Protein AF-N6TP33-F1 (afdb_monomer_lite)

Structure (mmCIF, N/CA/C/O backbone):
data_AF-N6TP33-F1
#
_entry.id   AF-N6TP33-F1
#
loop_
_atom_site.group_PDB
_atom_site.id
_atom_site.type_symbol
_atom_site.label_atom_id
_atom_site.label_alt_id
_atom_site.label_comp_id
_atom_site.label_asym_id
_atom_site.label_entity_id
_atom_site.label_seq_id
_atom_site.pdbx_PDB_ins_code
_atom_site.Cartn_x
_atom_site.Cartn_y
_atom_site.Cartn_z
_atom_site.occupancy
_atom_site.B_iso_or_equiv
_atom_site.auth_seq_id
_atom_site.auth_comp_id
_atom_site.auth_asym_id
_atom_site.auth_atom_id
_atom_site.pdbx_PDB_model_num
ATOM 1 N N . ASN A 1 1 ? -2.534 1.632 -12.163 1.00 86.50 1 ASN A N 1
ATOM 2 C CA . ASN A 1 1 ? -2.151 0.264 -12.597 1.00 86.50 1 ASN A CA 1
ATOM 3 C C . ASN A 1 1 ? -2.869 -0.830 -11.804 1.00 86.50 1 ASN A C 1
ATOM 5 O O . ASN A 1 1 ? -2.318 -1.901 -11.577 1.00 86.50 1 ASN A O 1
ATOM 9 N N . VAL A 1 2 ? -4.125 -0.581 -11.421 1.00 89.50 2 VAL A N 1
ATOM 10 C CA . VAL A 1 2 ? -4.989 -1.538 -10.723 1.00 89.50 2 VAL A CA 1
ATOM 11 C C . VAL A 1 2 ? -6.328 -1.535 -11.447 1.00 89.50 2 VAL A C 1
ATOM 13 O O . VAL A 1 2 ? -6.838 -0.465 -11.773 1.00 89.50 2 VAL A O 1
ATOM 16 N N . ILE A 1 3 ? -6.872 -2.715 -11.726 1.00 90.25 3 ILE A N 1
ATOM 17 C CA . ILE A 1 3 ? -8.207 -2.889 -12.303 1.00 90.25 3 ILE A CA 1
ATOM 18 C C . ILE A 1 3 ? -9.079 -3.684 -11.338 1.00 90.25 3 ILE A C 1
ATOM 20 O O . ILE A 1 3 ? -8.595 -4.590 -10.661 1.00 90.25 3 ILE A O 1
ATOM 24 N N . ILE A 1 4 ? -10.369 -3.362 -11.295 1.00 89.44 4 ILE A N 1
ATOM 25 C CA . ILE A 1 4 ? -11.355 -4.090 -10.496 1.00 89.44 4 ILE A CA 1
ATOM 26 C C . ILE A 1 4 ? -12.200 -4.944 -11.440 1.00 89.44 4 ILE A C 1
ATOM 28 O O . ILE A 1 4 ? -12.804 -4.427 -12.377 1.00 89.44 4 ILE A O 1
ATOM 32 N N . GLN A 1 5 ? -12.241 -6.253 -11.203 1.00 86.19 5 GLN A N 1
ATOM 33 C CA . GLN A 1 5 ? -13.025 -7.203 -11.993 1.00 86.19 5 GLN A CA 1
ATOM 34 C C . GLN A 1 5 ? -13.736 -8.181 -11.066 1.00 86.19 5 GLN A C 1
ATOM 36 O O . GLN A 1 5 ? -13.081 -8.898 -10.314 1.00 86.19 5 GLN A O 1
ATOM 41 N N . ASN A 1 6 ? -15.070 -8.234 -11.132 1.00 85.31 6 ASN A N 1
ATOM 42 C CA . ASN A 1 6 ? -15.896 -9.137 -10.318 1.00 85.31 6 ASN A CA 1
ATOM 43 C C . ASN A 1 6 ? -15.567 -9.070 -8.812 1.00 85.31 6 ASN A C 1
ATOM 45 O O . ASN A 1 6 ? -15.456 -10.097 -8.151 1.00 85.31 6 ASN A O 1
ATOM 49 N N . GLY A 1 7 ? -15.343 -7.862 -8.283 1.00 82.75 7 GLY A N 1
ATOM 50 C CA . GLY A 1 7 ? -14.975 -7.657 -6.875 1.00 82.75 7 GLY A CA 1
ATOM 51 C C . GLY A 1 7 ? -13.512 -7.963 -6.530 1.00 82.75 7 GLY A C 1
ATOM 52 O O . GLY A 1 7 ? -13.126 -7.820 -5.376 1.00 82.75 7 GLY A O 1
ATOM 53 N N . VAL A 1 8 ? -12.679 -8.336 -7.507 1.00 86.25 8 VAL A N 1
ATOM 54 C CA . VAL A 1 8 ? -11.250 -8.619 -7.315 1.00 86.25 8 VAL A CA 1
ATOM 55 C C . VAL A 1 8 ? -10.398 -7.492 -7.889 1.00 86.25 8 VAL A C 1
ATOM 57 O O . VAL A 1 8 ? -10.530 -7.144 -9.064 1.00 86.25 8 VAL A O 1
ATOM 60 N N . ALA A 1 9 ? -9.478 -6.965 -7.081 1.00 88.81 9 ALA A N 1
ATOM 61 C CA . ALA A 1 9 ? -8.427 -6.070 -7.551 1.00 88.81 9 ALA A CA 1
ATOM 62 C C . ALA A 1 9 ? -7.295 -6.866 -8.219 1.00 88.81 9 ALA A C 1
ATOM 64 O O . ALA A 1 9 ? -6.812 -7.859 -7.673 1.00 88.81 9 ALA A O 1
ATOM 65 N N . ARG A 1 10 ? -6.864 -6.433 -9.405 1.00 86.69 10 ARG A N 1
ATOM 66 C CA . ARG A 1 10 ? -5.772 -7.046 -10.172 1.00 86.69 10 ARG A CA 1
ATOM 67 C C . ARG A 1 10 ? -4.758 -5.990 -10.582 1.00 86.69 10 ARG A C 1
ATOM 69 O O . ARG A 1 10 ? -5.137 -4.884 -10.968 1.00 86.69 10 ARG A O 1
ATOM 76 N N . LEU A 1 11 ? -3.479 -6.350 -10.535 1.00 87.44 11 LEU A N 1
ATOM 77 C CA . LEU A 1 11 ? -2.415 -5.531 -11.109 1.00 87.44 11 LEU A CA 1
ATOM 78 C C . LEU A 1 11 ? -2.502 -5.575 -12.639 1.00 87.44 11 LEU A C 1
ATOM 80 O O . LEU A 1 11 ? -2.763 -6.626 -13.223 1.00 87.44 11 LEU A O 1
ATOM 84 N N . ALA A 1 12 ? -2.289 -4.428 -13.275 1.00 87.00 12 ALA A N 1
ATOM 85 C CA . ALA A 1 12 ? -2.271 -4.265 -14.728 1.00 87.00 12 ALA A CA 1
ATOM 86 C C . ALA A 1 12 ? -1.116 -3.343 -15.138 1.00 87.00 12 ALA A C 1
ATOM 88 O O . ALA A 1 12 ? -0.549 -2.656 -14.289 1.00 87.00 12 ALA A O 1
ATOM 89 N N . GLY A 1 13 ? -0.779 -3.285 -16.428 1.00 84.88 13 GLY A N 1
ATOM 90 C CA . GLY A 1 13 ? 0.301 -2.418 -16.904 1.00 84.88 13 GLY A CA 1
ATOM 91 C C . GLY A 1 13 ? 1.688 -2.889 -16.457 1.00 84.88 13 GLY A C 1
ATOM 92 O O . GLY A 1 13 ? 2.555 -2.062 -16.174 1.00 84.88 13 GLY A O 1
ATOM 93 N N . LEU A 1 14 ? 1.892 -4.207 -16.351 1.00 83.25 14 LEU A N 1
ATOM 94 C CA . LEU A 1 14 ? 3.204 -4.808 -16.063 1.00 83.25 14 LEU A CA 1
ATOM 95 C C . LEU A 1 14 ? 4.178 -4.612 -17.235 1.00 83.25 14 LEU A C 1
ATOM 97 O O . LEU A 1 14 ? 5.390 -4.620 -17.052 1.00 83.25 14 LEU A O 1
ATOM 101 N N . GLU A 1 15 ? 3.636 -4.399 -18.431 1.00 81.88 15 GLU A N 1
ATOM 102 C CA . GLU A 1 15 ? 4.330 -4.078 -19.669 1.00 81.88 15 GLU A CA 1
ATOM 103 C C . GLU A 1 15 ? 4.837 -2.627 -19.725 1.00 81.88 15 GLU A C 1
ATOM 105 O O . GLU A 1 15 ? 5.713 -2.316 -20.528 1.00 81.88 15 GLU A O 1
ATOM 110 N N . ASN A 1 16 ? 4.325 -1.738 -18.865 1.00 83.88 16 ASN A N 1
ATOM 111 C CA . ASN A 1 16 ? 4.627 -0.304 -18.909 1.00 83.88 16 ASN A CA 1
ATOM 112 C C . ASN A 1 16 ? 6.137 0.008 -18.889 1.00 83.88 16 ASN A C 1
ATOM 114 O O . ASN A 1 16 ? 6.574 0.784 -19.743 1.00 83.88 16 ASN A O 1
ATOM 118 N N . PRO A 1 17 ? 6.967 -0.620 -18.027 1.00 81.25 17 PRO A N 1
ATOM 119 C CA . PRO A 1 17 ? 8.412 -0.399 -18.052 1.00 81.25 17 PRO A CA 1
ATOM 120 C C . PRO A 1 17 ? 9.066 -0.783 -19.389 1.00 81.25 17 PRO A C 1
ATOM 122 O O . PRO A 1 17 ? 9.958 -0.077 -19.850 1.00 81.25 17 PRO A O 1
ATOM 125 N N . PHE A 1 18 ? 8.593 -1.847 -20.053 1.00 79.81 18 PHE A N 1
ATOM 126 C CA . PHE A 1 18 ? 9.109 -2.289 -21.360 1.00 79.81 18 PHE A CA 1
ATOM 127 C C . PHE A 1 18 ? 8.749 -1.323 -22.489 1.00 79.81 18 PHE A C 1
ATOM 129 O O . PHE A 1 18 ? 9.470 -1.225 -23.478 1.00 79.81 18 PHE A O 1
ATOM 136 N N . LEU A 1 19 ? 7.643 -0.597 -22.334 1.00 85.75 19 LEU A N 1
ATOM 137 C CA . LEU A 1 19 ? 7.175 0.410 -23.284 1.00 85.75 19 LEU A CA 1
ATOM 138 C C . LEU A 1 19 ? 7.741 1.812 -22.994 1.00 85.75 19 LEU A C 1
ATOM 140 O O . LEU A 1 19 ? 7.359 2.773 -23.658 1.00 85.75 19 LEU A O 1
ATOM 144 N N . GLY A 1 20 ? 8.622 1.955 -21.995 1.00 82.69 20 GLY A N 1
ATOM 145 C CA . GLY A 1 20 ? 9.140 3.254 -21.554 1.00 82.69 20 GLY A CA 1
ATOM 146 C C . GLY A 1 20 ? 8.099 4.128 -20.842 1.00 82.69 20 GLY A C 1
ATOM 147 O O . GLY A 1 20 ? 8.329 5.320 -20.635 1.00 82.69 20 GLY A O 1
ATOM 148 N N . LEU A 1 21 ? 6.957 3.554 -20.455 1.00 81.25 21 LEU A N 1
ATOM 149 C CA . LEU A 1 21 ? 5.925 4.226 -19.674 1.00 81.25 21 LEU A CA 1
ATOM 150 C C . LEU A 1 21 ? 6.319 4.170 -18.198 1.00 81.25 21 LEU A C 1
ATOM 152 O O . LEU A 1 21 ? 6.097 3.179 -17.500 1.00 81.25 21 LEU A O 1
ATOM 156 N N . LEU A 1 22 ? 6.942 5.246 -17.729 1.00 74.38 22 LEU A N 1
ATOM 157 C CA . LEU A 1 22 ? 7.363 5.361 -16.339 1.00 74.38 22 LEU A CA 1
ATOM 158 C C . LEU A 1 22 ? 6.146 5.523 -15.409 1.00 74.38 22 LEU A C 1
ATOM 160 O O . LEU A 1 22 ? 5.172 6.189 -15.776 1.00 74.38 22 LEU A O 1
ATOM 164 N N . PRO A 1 23 ? 6.180 4.932 -14.200 1.00 70.69 23 PRO A N 1
ATOM 165 C CA . PRO A 1 23 ? 5.130 5.143 -13.214 1.00 70.69 23 PRO A CA 1
ATOM 166 C C . PRO A 1 23 ? 5.022 6.630 -12.860 1.00 70.69 23 PRO A C 1
ATOM 168 O O . PRO A 1 23 ? 6.027 7.342 -12.789 1.00 70.69 23 PRO A O 1
ATOM 171 N N . LYS A 1 24 ? 3.791 7.092 -12.606 1.00 69.38 24 LYS A N 1
ATOM 172 C CA . LYS A 1 24 ? 3.580 8.410 -12.003 1.00 69.38 24 LYS A CA 1
ATOM 173 C C . LYS A 1 24 ? 4.294 8.435 -10.653 1.00 69.38 24 LYS A C 1
ATOM 175 O O . LYS A 1 24 ? 4.238 7.461 -9.904 1.00 69.38 24 LYS A O 1
ATOM 180 N N . GLY A 1 25 ? 5.028 9.516 -10.407 1.00 63.66 25 GLY A N 1
ATOM 181 C CA . GLY A 1 25 ? 5.833 9.657 -9.205 1.00 63.66 25 GLY A CA 1
ATOM 182 C C . GLY A 1 25 ? 4.982 9.590 -7.929 1.00 63.66 25 GLY A C 1
ATOM 183 O O . GLY A 1 25 ? 3.817 9.973 -7.969 1.00 63.66 25 GLY A O 1
ATOM 184 N N . PRO A 1 26 ? 5.569 9.152 -6.805 1.00 64.00 26 PRO A N 1
ATOM 185 C CA . PRO A 1 26 ? 6.962 8.733 -6.670 1.00 64.00 26 PRO A CA 1
ATOM 186 C C . PRO A 1 26 ? 7.194 7.306 -7.193 1.00 64.00 26 PRO A C 1
ATOM 188 O O . PRO A 1 26 ? 6.506 6.362 -6.811 1.00 64.00 26 PRO A O 1
ATOM 191 N N . ALA A 1 27 ? 8.216 7.139 -8.041 1.00 68.06 27 ALA A N 1
ATOM 192 C CA . AL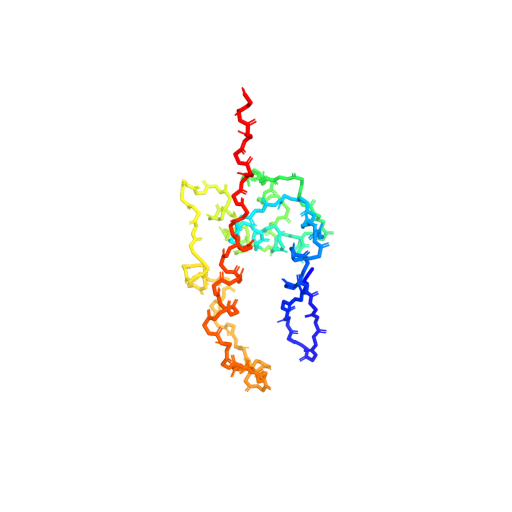A A 1 27 ? 8.725 5.815 -8.379 1.00 68.06 27 ALA A CA 1
ATOM 193 C C . ALA A 1 27 ? 9.331 5.216 -7.105 1.00 68.06 27 ALA A C 1
ATOM 195 O O . ALA A 1 27 ? 10.371 5.672 -6.630 1.00 68.06 27 ALA A O 1
ATOM 196 N N . ALA A 1 28 ? 8.634 4.250 -6.515 1.00 75.31 28 ALA A N 1
ATOM 197 C CA . ALA A 1 28 ? 8.957 3.724 -5.202 1.00 75.31 28 ALA A CA 1
ATOM 198 C C . ALA A 1 28 ? 9.061 2.191 -5.236 1.00 75.31 28 ALA A C 1
ATOM 200 O O . ALA A 1 28 ? 8.381 1.547 -6.038 1.00 75.31 28 ALA A O 1
ATOM 201 N N . PRO A 1 29 ? 9.882 1.595 -4.353 1.00 83.25 29 PRO A N 1
ATOM 202 C CA . PRO A 1 29 ? 9.824 0.169 -4.058 1.00 83.25 29 PRO A CA 1
ATOM 203 C C . PRO A 1 29 ? 8.394 -0.294 -3.758 1.00 83.25 29 PRO A C 1
ATOM 205 O O . PRO A 1 29 ? 7.582 0.472 -3.240 1.00 83.25 29 PRO A O 1
ATOM 208 N N . GLU A 1 30 ? 8.106 -1.564 -4.034 1.00 85.69 30 GLU A N 1
ATOM 209 C CA . GLU A 1 30 ? 6.757 -2.147 -3.995 1.00 85.69 30 GLU A CA 1
ATOM 210 C C . GLU A 1 30 ? 5.968 -1.822 -2.713 1.00 85.69 30 GLU A C 1
ATOM 212 O O . GLU A 1 30 ? 4.845 -1.329 -2.799 1.00 85.69 30 GLU A O 1
ATOM 217 N N . THR A 1 31 ? 6.564 -2.000 -1.526 1.00 92.62 31 THR A N 1
ATOM 218 C CA . THR A 1 31 ? 5.906 -1.677 -0.246 1.00 92.62 31 THR A CA 1
ATOM 219 C C . THR A 1 31 ? 5.530 -0.196 -0.135 1.00 92.62 31 THR A C 1
ATOM 221 O O . THR A 1 31 ? 4.457 0.142 0.363 1.00 92.62 31 THR A O 1
ATOM 224 N N . LEU A 1 32 ? 6.399 0.707 -0.592 1.00 92.44 32 LEU A N 1
ATOM 225 C CA . LEU A 1 32 ? 6.136 2.145 -0.540 1.00 92.44 32 LEU A CA 1
ATOM 226 C C . LEU A 1 32 ? 5.046 2.529 -1.542 1.00 92.44 32 LEU A C 1
ATOM 228 O O . LEU A 1 32 ? 4.132 3.266 -1.182 1.00 92.44 32 LEU A O 1
ATOM 232 N N . ALA A 1 33 ? 5.093 1.982 -2.761 1.00 90.62 33 ALA A N 1
ATOM 233 C CA . ALA A 1 33 ? 4.036 2.159 -3.756 1.00 90.62 33 ALA A CA 1
ATOM 234 C C . ALA A 1 33 ? 2.676 1.664 -3.230 1.00 90.62 33 ALA A C 1
ATOM 236 O O . ALA A 1 33 ? 1.660 2.334 -3.413 1.00 90.62 33 ALA A O 1
ATOM 237 N N . PHE A 1 34 ? 2.663 0.538 -2.509 1.00 93.50 34 PHE A N 1
ATOM 238 C CA . PHE A 1 34 ? 1.474 0.055 -1.810 1.00 93.50 34 PHE A CA 1
ATOM 239 C C . PHE A 1 34 ? 0.992 1.038 -0.734 1.00 93.50 34 PHE A C 1
ATOM 241 O O . PHE A 1 34 ? -0.205 1.288 -0.648 1.00 93.50 34 PHE A O 1
ATOM 248 N N . GLY A 1 35 ? 1.895 1.640 0.046 1.00 95.56 35 GLY A N 1
ATOM 249 C CA . GLY A 1 35 ? 1.546 2.670 1.030 1.00 95.56 35 GLY A CA 1
ATOM 250 C C . GLY A 1 35 ? 0.885 3.902 0.406 1.00 95.56 35 GLY A C 1
ATOM 251 O O . GLY A 1 35 ? -0.131 4.373 0.911 1.00 95.56 35 GLY A O 1
ATOM 252 N N . TYR A 1 36 ? 1.409 4.388 -0.723 1.00 94.69 36 TYR A N 1
ATOM 253 C CA . TYR A 1 36 ? 0.796 5.499 -1.460 1.00 94.69 36 TYR A CA 1
ATOM 254 C C . TYR A 1 36 ? -0.613 5.150 -1.944 1.00 94.69 36 TYR A C 1
ATOM 256 O O . TYR A 1 36 ? -1.546 5.915 -1.709 1.00 94.69 36 TYR A O 1
ATOM 264 N N . LEU A 1 37 ? -0.782 3.964 -2.536 1.00 93.81 37 LEU A N 1
ATOM 265 C CA . LEU A 1 37 ? -2.086 3.480 -2.987 1.00 93.81 37 LEU A CA 1
ATOM 266 C C . LEU A 1 37 ? -3.067 3.295 -1.819 1.00 93.81 37 LEU A C 1
ATOM 268 O O . LEU A 1 37 ? -4.231 3.665 -1.925 1.00 93.81 37 LEU A O 1
ATOM 272 N N . LEU A 1 38 ? -2.615 2.732 -0.696 1.00 95.88 38 LEU A N 1
ATOM 273 C CA . LEU A 1 38 ? -3.448 2.525 0.488 1.00 95.88 38 LEU A CA 1
ATOM 274 C C . LEU A 1 38 ? -3.936 3.856 1.070 1.00 95.88 38 LEU A C 1
ATOM 276 O O . LEU A 1 38 ? -5.101 3.959 1.461 1.00 95.88 38 LEU A O 1
ATOM 280 N N . PHE A 1 39 ? -3.076 4.876 1.089 1.00 96.94 39 PHE A N 1
ATOM 281 C CA . PHE A 1 39 ? -3.480 6.223 1.472 1.00 96.94 39 PHE A CA 1
ATOM 282 C C . PHE A 1 39 ? -4.513 6.790 0.496 1.00 96.94 39 PHE A C 1
ATOM 284 O O . PHE A 1 39 ? -5.582 7.202 0.932 1.00 96.94 39 PHE A O 1
ATOM 291 N N . GLU A 1 40 ? -4.235 6.758 -0.810 1.00 95.31 40 GLU A N 1
ATOM 292 C CA . GLU A 1 40 ? -5.122 7.297 -1.847 1.00 95.31 40 GLU A CA 1
ATOM 293 C C . GLU A 1 40 ? -6.517 6.660 -1.791 1.00 95.31 40 GLU A C 1
ATOM 295 O O . GLU A 1 40 ? -7.522 7.366 -1.807 1.00 95.31 40 GLU A O 1
ATOM 300 N N . MET A 1 41 ? -6.594 5.336 -1.628 1.00 95.06 41 MET A N 1
ATOM 301 C CA . MET A 1 41 ? -7.868 4.625 -1.475 1.00 95.06 41 MET A CA 1
ATOM 302 C C . MET A 1 41 ? -8.654 5.051 -0.229 1.00 95.06 41 MET A C 1
ATOM 304 O O . MET A 1 41 ? -9.878 4.930 -0.215 1.00 95.06 41 MET A O 1
ATOM 308 N N . THR A 1 42 ? -7.969 5.509 0.821 1.00 96.44 42 THR A N 1
ATOM 309 C CA . THR A 1 42 ? -8.599 5.856 2.101 1.00 96.44 42 THR A CA 1
ATOM 310 C C . THR A 1 42 ? -8.956 7.342 2.184 1.00 96.44 42 THR A C 1
ATOM 312 O O . THR A 1 42 ? -10.033 7.680 2.668 1.00 96.44 42 THR A O 1
ATOM 315 N N . ALA A 1 43 ? -8.082 8.225 1.694 1.00 96.25 43 ALA A N 1
ATOM 316 C CA . ALA A 1 43 ? -8.227 9.678 1.778 1.00 96.25 43 ALA A CA 1
ATOM 317 C C . ALA A 1 43 ? -8.816 10.313 0.503 1.00 96.25 43 ALA A C 1
ATOM 319 O O . ALA A 1 43 ? -9.339 11.424 0.548 1.00 96.25 43 ALA A O 1
ATOM 320 N N . GLY A 1 44 ? -8.756 9.618 -0.637 1.00 95.81 44 GLY A N 1
ATOM 321 C CA . GLY A 1 44 ? -9.300 10.084 -1.914 1.00 95.81 44 GLY A CA 1
ATOM 322 C C . GLY A 1 44 ? -8.398 11.048 -2.692 1.00 95.81 44 GLY A C 1
ATOM 323 O O . GLY A 1 44 ? -8.873 11.668 -3.643 1.00 95.81 44 GLY A O 1
ATOM 324 N N . TYR A 1 45 ? -7.123 11.194 -2.313 1.00 95.12 45 TYR A N 1
ATOM 325 C CA . TYR A 1 45 ? -6.138 11.992 -3.049 1.00 95.12 45 TYR A CA 1
ATOM 326 C C . TYR A 1 45 ? -4.726 11.397 -2.986 1.00 95.12 45 TYR A C 1
ATOM 328 O O . TYR A 1 45 ? -4.384 10.648 -2.071 1.00 95.12 45 TYR A O 1
ATOM 336 N N . GLU A 1 46 ? -3.899 11.759 -3.969 1.00 93.25 46 GLU A N 1
ATOM 337 C CA . GLU A 1 46 ? -2.505 11.321 -4.080 1.00 93.25 46 GLU A CA 1
ATOM 338 C C . GLU A 1 46 ? -1.585 12.128 -3.146 1.00 93.25 46 GLU A C 1
ATOM 340 O O . GLU A 1 46 ? -1.666 13.357 -3.067 1.00 93.25 46 GLU A O 1
ATOM 345 N N . LEU A 1 47 ? -0.655 11.449 -2.470 1.00 93.00 47 LEU A N 1
ATOM 346 C CA . LEU A 1 47 ? 0.383 12.122 -1.690 1.00 93.00 47 LEU A CA 1
ATOM 347 C C . LEU A 1 47 ? 1.526 12.598 -2.599 1.00 93.00 47 LEU A C 1
ATOM 349 O O . LEU A 1 47 ? 2.034 11.813 -3.400 1.00 93.00 47 LEU A O 1
ATOM 353 N N . PRO A 1 48 ? 2.037 13.827 -2.408 1.00 90.12 48 PRO A N 1
ATOM 354 C CA . PRO A 1 48 ? 3.212 14.306 -3.138 1.00 90.12 48 PRO A CA 1
ATOM 355 C C . PRO A 1 48 ? 4.529 13.671 -2.649 1.00 90.12 48 PRO A C 1
ATOM 357 O O . PRO A 1 48 ? 5.561 13.801 -3.304 1.00 90.12 48 PRO A O 1
ATOM 360 N N . GLY A 1 49 ? 4.516 13.010 -1.488 1.00 91.44 49 GLY A N 1
ATOM 361 C CA . GLY A 1 49 ? 5.667 12.368 -0.856 1.00 91.44 49 GLY A CA 1
ATOM 362 C C . GLY A 1 49 ? 5.280 11.701 0.470 1.00 91.44 49 GLY A C 1
ATOM 363 O O . GLY A 1 49 ? 4.096 11.688 0.815 1.00 91.44 49 GLY A O 1
ATOM 364 N N . PRO A 1 50 ? 6.244 11.145 1.226 1.00 92.62 50 PRO A N 1
ATOM 365 C CA . PRO A 1 50 ? 5.950 10.445 2.474 1.00 92.62 50 PRO A CA 1
ATOM 366 C C . PRO A 1 50 ? 5.234 11.363 3.485 1.00 92.62 50 PRO A C 1
ATOM 368 O O . PRO A 1 50 ? 5.714 12.473 3.734 1.00 92.62 50 PRO A O 1
ATOM 371 N N . PRO A 1 51 ? 4.105 10.934 4.076 1.00 94.88 51 PRO A N 1
ATOM 372 C CA . PRO A 1 51 ? 3.317 11.759 4.982 1.00 94.88 51 PRO A CA 1
ATOM 373 C C . PRO A 1 51 ? 3.948 11.817 6.379 1.00 94.88 51 PRO A C 1
ATOM 375 O O . PRO A 1 51 ? 4.593 10.871 6.839 1.00 94.88 51 PRO A O 1
ATOM 378 N N . SER A 1 52 ? 3.726 12.924 7.091 1.00 96.06 52 SER A N 1
ATOM 379 C CA . SER A 1 52 ? 4.148 13.047 8.490 1.00 96.06 52 SER A CA 1
ATOM 380 C C . SER A 1 52 ? 3.220 12.257 9.432 1.00 96.06 52 SER A C 1
ATOM 382 O O . SER A 1 52 ? 2.066 11.993 9.082 1.00 96.06 52 SER A O 1
ATOM 384 N N . PRO A 1 53 ? 3.662 11.916 10.659 1.00 94.88 53 PRO A N 1
ATOM 385 C CA . PRO A 1 53 ? 2.797 11.257 11.641 1.00 94.88 53 PRO A CA 1
ATOM 386 C C . PRO A 1 53 ? 1.526 12.050 11.958 1.00 94.88 53 PRO A C 1
ATOM 388 O O . PRO A 1 53 ? 0.437 11.484 11.998 1.00 94.88 53 PRO A O 1
ATOM 391 N N . ALA A 1 54 ? 1.655 13.370 12.117 1.00 96.00 54 ALA A N 1
ATOM 392 C CA . ALA A 1 54 ? 0.521 14.248 12.390 1.00 96.00 54 ALA A CA 1
ATOM 393 C C . ALA A 1 54 ? -0.472 14.292 11.217 1.00 96.00 54 ALA A C 1
ATOM 395 O O . ALA A 1 54 ? -1.680 14.322 11.435 1.00 96.00 54 ALA A O 1
ATOM 396 N N . HIS A 1 55 ? 0.035 14.258 9.979 1.00 96.62 55 HIS A N 1
ATOM 397 C CA . HIS A 1 55 ? -0.798 14.212 8.778 1.00 96.62 55 HIS A CA 1
ATOM 398 C C . HIS A 1 55 ? -1.636 12.932 8.735 1.00 96.62 55 HIS A C 1
ATOM 400 O O . HIS A 1 55 ? -2.852 13.013 8.585 1.00 96.62 55 HIS A O 1
ATOM 406 N N . LEU A 1 56 ? -1.018 11.766 8.958 1.00 96.56 56 LEU A N 1
ATOM 407 C CA . LEU A 1 56 ? -1.748 10.496 9.008 1.00 96.56 56 LEU A CA 1
ATOM 408 C C . LEU A 1 56 ? -2.804 10.476 10.117 1.00 96.56 56 LEU A C 1
ATOM 410 O O . LEU A 1 56 ? -3.915 10.009 9.887 1.00 96.56 56 LEU A O 1
ATOM 414 N N . GLN A 1 57 ? -2.477 10.989 11.306 1.00 94.25 57 GLN A N 1
ATOM 415 C CA . GLN A 1 57 ? -3.404 10.997 12.436 1.00 94.25 57 GLN A CA 1
ATOM 416 C C . GLN A 1 57 ? -4.652 11.848 12.163 1.00 94.25 57 GLN A C 1
ATOM 418 O O . GLN A 1 57 ? -5.750 11.445 12.538 1.00 94.25 57 GLN A O 1
ATOM 423 N N . LEU A 1 58 ? -4.483 13.001 11.509 1.00 96.19 58 LEU A N 1
ATOM 424 C CA . LEU A 1 58 ? -5.586 13.896 11.169 1.00 96.19 58 LEU A CA 1
ATOM 425 C C . LEU A 1 58 ? -6.472 13.316 10.059 1.00 96.19 58 LEU A C 1
ATOM 427 O O . LEU A 1 58 ? -7.687 13.250 10.205 1.00 96.19 58 LEU A O 1
ATOM 431 N N . GLU A 1 59 ? -5.868 12.883 8.953 1.00 96.62 59 GLU A N 1
ATOM 432 C CA . GLU A 1 59 ? -6.619 12.451 7.766 1.00 96.62 59 GLU A CA 1
ATOM 433 C C . GLU A 1 59 ? -7.303 11.098 7.961 1.00 96.62 59 GLU A C 1
ATOM 435 O O . GLU A 1 59 ? -8.358 10.835 7.388 1.00 96.62 59 GLU A O 1
ATOM 440 N N . LEU A 1 60 ? -6.704 10.227 8.774 1.00 96.69 60 LEU A N 1
ATOM 441 C CA . LEU A 1 60 ? -7.129 8.838 8.935 1.00 96.69 60 LEU A CA 1
ATOM 442 C C . LEU A 1 60 ? -7.690 8.563 10.329 1.00 96.69 60 LEU A C 1
ATOM 444 O O . LEU A 1 60 ? -7.717 7.411 10.763 1.00 96.69 60 LEU A O 1
ATOM 448 N N . GLU A 1 61 ? -8.189 9.597 11.012 1.00 95.94 61 GLU A N 1
ATOM 449 C CA . GLU A 1 61 ? -8.792 9.499 12.348 1.00 95.94 61 GLU A CA 1
ATOM 450 C C . GLU A 1 61 ? -9.885 8.416 12.406 1.00 95.94 61 GLU A C 1
ATOM 452 O O . GLU A 1 61 ? -9.994 7.659 13.370 1.00 95.94 61 GLU A O 1
ATOM 457 N N . ARG A 1 62 ? -10.673 8.287 11.330 1.00 96.12 62 ARG A N 1
ATOM 458 C CA . ARG A 1 62 ? -11.761 7.299 11.214 1.00 96.12 62 ARG A CA 1
ATOM 459 C C . ARG A 1 62 ? -11.287 5.892 10.851 1.00 96.12 62 ARG A C 1
ATOM 461 O O . ARG A 1 62 ? -12.059 4.941 10.945 1.00 96.12 62 ARG A O 1
ATOM 468 N N . THR A 1 63 ? -10.038 5.749 10.428 1.00 96.06 63 THR A N 1
ATOM 469 C CA . THR A 1 63 ? -9.439 4.493 9.964 1.00 96.06 63 THR A CA 1
ATOM 470 C C . THR A 1 63 ? -8.069 4.284 10.619 1.00 96.06 63 THR A C 1
ATOM 472 O O . THR A 1 63 ? -7.061 4.165 9.918 1.00 96.06 63 THR A O 1
ATOM 475 N N . PRO A 1 64 ? -7.998 4.197 11.962 1.00 95.19 64 PRO A N 1
ATOM 476 C CA . PRO A 1 64 ? -6.729 4.185 12.694 1.00 95.19 64 PRO A CA 1
ATOM 477 C C . PRO A 1 64 ? -5.831 3.003 12.312 1.00 95.19 64 PRO A C 1
ATOM 479 O O . PRO A 1 64 ? -4.625 3.161 12.182 1.00 95.19 64 PRO A O 1
ATOM 482 N N . LYS A 1 65 ? -6.415 1.840 11.990 1.00 95.31 65 LYS A N 1
ATOM 483 C CA . LYS A 1 65 ? -5.658 0.673 11.504 1.00 95.31 65 LYS A CA 1
ATOM 484 C C . LYS A 1 65 ? -4.909 0.939 10.194 1.00 95.31 65 LYS A C 1
ATOM 486 O O . LYS A 1 65 ? -3.869 0.337 9.951 1.00 95.31 65 LYS A O 1
ATOM 491 N N . VAL A 1 66 ? -5.450 1.801 9.330 1.00 96.88 66 VAL A N 1
ATOM 492 C CA . VAL A 1 66 ? -4.766 2.223 8.100 1.00 96.88 66 VAL A CA 1
ATOM 493 C C . VAL A 1 66 ? -3.628 3.175 8.453 1.00 96.88 66 VAL A C 1
ATOM 495 O O . VAL A 1 66 ? -2.524 3.003 7.944 1.00 96.88 66 VAL A O 1
ATOM 498 N N . ALA A 1 67 ? -3.868 4.122 9.366 1.00 96.75 67 ALA A N 1
ATOM 499 C CA . ALA A 1 67 ? -2.839 5.036 9.856 1.00 96.75 67 ALA A CA 1
ATOM 500 C C . ALA A 1 67 ? -1.639 4.280 10.450 1.00 96.75 67 ALA A C 1
ATOM 502 O O . ALA A 1 67 ? -0.501 4.596 10.112 1.00 96.75 67 ALA A O 1
ATOM 503 N N . ASP A 1 68 ? -1.889 3.234 11.243 1.00 95.50 68 ASP A N 1
ATOM 504 C CA . ASP A 1 68 ? -0.848 2.383 11.828 1.00 95.50 68 ASP A CA 1
ATOM 505 C C . ASP A 1 68 ? 0.018 1.718 10.746 1.00 95.50 68 ASP A C 1
ATOM 507 O O . ASP A 1 68 ? 1.247 1.761 10.807 1.00 95.50 68 ASP A O 1
ATOM 511 N N . ILE A 1 69 ? -0.611 1.141 9.714 1.00 96.88 69 ILE A N 1
ATOM 512 C CA . ILE A 1 69 ? 0.100 0.505 8.595 1.00 96.88 69 ILE A CA 1
ATOM 513 C C . ILE A 1 69 ? 0.926 1.517 7.809 1.00 96.88 69 ILE A C 1
ATOM 515 O O . ILE A 1 69 ? 2.080 1.252 7.475 1.00 96.88 69 ILE A O 1
ATOM 519 N N . LEU A 1 70 ? 0.364 2.687 7.521 1.00 96.94 70 LEU A N 1
ATOM 520 C CA . LEU A 1 70 ? 1.087 3.737 6.812 1.00 96.94 70 LEU A CA 1
ATOM 521 C C . LEU A 1 70 ? 2.234 4.305 7.656 1.00 96.94 70 LEU A C 1
ATOM 523 O O . LEU A 1 70 ? 3.293 4.607 7.109 1.00 96.94 70 LEU A O 1
ATOM 527 N N . GLY A 1 71 ? 2.072 4.368 8.980 1.00 95.88 71 GLY A N 1
ATOM 528 C CA . GLY A 1 71 ? 3.152 4.656 9.919 1.00 95.88 71 GLY A CA 1
ATOM 529 C C . GLY A 1 71 ? 4.282 3.631 9.806 1.00 95.88 71 GLY A C 1
ATOM 530 O O . GLY A 1 71 ? 5.438 4.008 9.619 1.00 95.88 71 GLY A O 1
ATOM 531 N N . LEU A 1 72 ? 3.955 2.335 9.800 1.00 95.50 72 LEU A N 1
ATOM 532 C CA . LEU A 1 72 ? 4.943 1.269 9.600 1.00 95.50 72 LEU A CA 1
ATOM 533 C C . LEU A 1 72 ? 5.669 1.376 8.252 1.00 95.50 72 LEU A C 1
ATOM 535 O O . LEU A 1 72 ? 6.871 1.123 8.191 1.00 95.50 72 LEU A O 1
ATOM 539 N N . ILE A 1 73 ? 4.968 1.747 7.180 1.00 96.12 73 ILE A N 1
ATOM 540 C CA . ILE A 1 73 ? 5.545 1.841 5.833 1.00 96.12 73 ILE A CA 1
ATOM 541 C C . ILE A 1 73 ? 6.462 3.063 5.688 1.00 96.12 73 ILE A C 1
ATOM 543 O O . ILE A 1 73 ? 7.563 2.931 5.152 1.00 96.12 7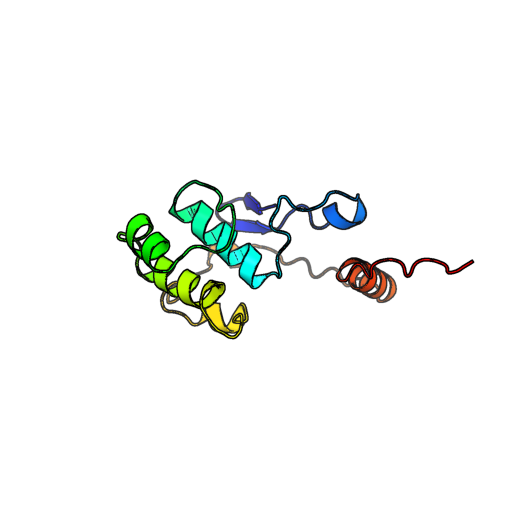3 ILE A O 1
ATOM 547 N N . PHE A 1 74 ? 6.020 4.239 6.143 1.00 95.31 74 PHE A N 1
ATOM 548 C CA . PHE A 1 74 ? 6.687 5.512 5.846 1.00 95.31 74 PHE A CA 1
ATOM 549 C C . PHE A 1 74 ? 7.589 6.045 6.963 1.00 95.31 74 PHE A C 1
ATOM 551 O O . PHE A 1 74 ? 8.466 6.858 6.679 1.00 95.31 74 PHE A O 1
ATOM 558 N N . GLN A 1 75 ? 7.386 5.629 8.215 1.00 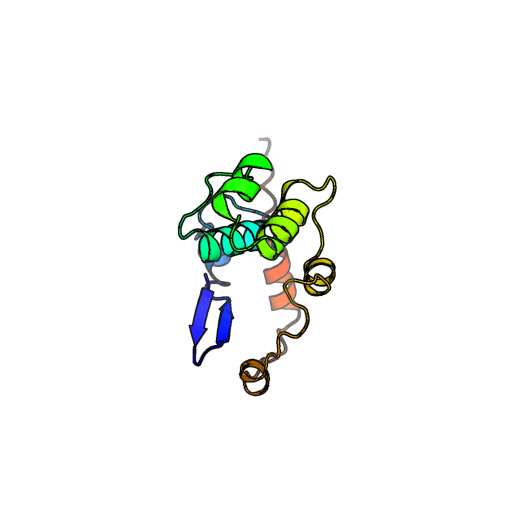92.31 75 GLN A N 1
ATOM 559 C CA . GLN A 1 75 ? 8.076 6.207 9.379 1.00 92.31 75 GLN A CA 1
ATOM 560 C C . GLN A 1 75 ? 9.056 5.234 10.043 1.00 92.31 75 GLN A C 1
ATOM 562 O O . GLN A 1 75 ? 9.853 5.645 10.886 1.00 92.31 75 GLN A O 1
ATOM 567 N N . SER A 1 76 ? 9.026 3.951 9.670 1.00 89.44 76 SER A N 1
ATOM 568 C CA . SER A 1 76 ? 9.990 2.970 10.170 1.00 89.44 76 SER A CA 1
ATOM 569 C C . SER A 1 76 ? 11.381 3.201 9.586 1.00 89.44 76 SER A C 1
ATOM 571 O O . SER A 1 76 ? 11.546 3.576 8.428 1.00 89.44 76 SER A O 1
ATOM 573 N N . THR A 1 77 ? 12.408 2.871 10.368 1.00 89.38 77 THR A N 1
ATOM 574 C CA . THR A 1 77 ? 13.811 2.885 9.920 1.00 89.38 77 THR A CA 1
ATOM 575 C C . THR A 1 77 ? 14.101 1.851 8.830 1.00 89.38 77 THR A C 1
ATOM 577 O O . THR A 1 77 ? 15.021 2.030 8.036 1.00 89.38 77 THR A O 1
ATOM 580 N N . ARG A 1 78 ? 13.313 0.770 8.785 1.00 91.81 78 ARG A N 1
ATOM 581 C CA . ARG A 1 78 ? 13.333 -0.267 7.751 1.00 91.81 78 ARG A CA 1
ATOM 582 C C . ARG A 1 78 ? 11.946 -0.369 7.126 1.00 91.81 78 ARG A C 1
ATOM 584 O O . ARG A 1 78 ? 10.967 -0.548 7.844 1.00 91.81 78 ARG A O 1
ATOM 591 N N . THR A 1 79 ? 11.882 -0.345 5.797 1.00 90.12 79 THR A N 1
ATOM 592 C CA . THR A 1 79 ? 10.645 -0.634 5.065 1.00 90.12 79 THR A CA 1
ATOM 593 C C . THR A 1 79 ? 10.239 -2.100 5.281 1.00 90.12 79 THR A C 1
ATOM 595 O O . THR A 1 79 ? 11.054 -2.988 5.003 1.00 90.12 79 THR A O 1
ATOM 598 N N . PRO A 1 80 ? 9.015 -2.376 5.768 1.00 94.31 80 PRO A N 1
ATOM 599 C CA . PRO A 1 80 ? 8.551 -3.741 5.983 1.00 94.31 80 PRO A CA 1
ATOM 600 C C . PRO A 1 80 ? 8.331 -4.481 4.657 1.00 94.31 80 PRO A C 1
ATOM 602 O O . PRO A 1 80 ? 8.131 -3.876 3.599 1.00 94.31 80 PRO A O 1
ATOM 605 N N . THR A 1 81 ? 8.349 -5.809 4.695 1.00 92.31 81 THR A N 1
ATOM 606 C CA . THR A 1 81 ? 7.930 -6.625 3.547 1.00 92.31 81 THR A CA 1
ATOM 607 C C . THR A 1 81 ? 6.405 -6.701 3.473 1.00 92.31 81 THR A C 1
ATOM 609 O O . THR A 1 81 ? 5.709 -6.548 4.478 1.00 92.31 81 THR A O 1
ATOM 612 N N . LEU A 1 82 ? 5.856 -6.993 2.289 1.00 90.00 82 LEU A N 1
ATOM 613 C CA . LEU A 1 82 ? 4.415 -7.241 2.152 1.00 90.00 82 LEU A CA 1
ATOM 614 C C . LEU A 1 82 ? 3.944 -8.407 3.042 1.00 90.00 82 LEU A C 1
ATOM 616 O O . LEU A 1 82 ? 2.856 -8.350 3.606 1.00 90.00 82 LEU A O 1
ATOM 620 N N . GLU A 1 83 ? 4.776 -9.435 3.229 1.00 91.06 83 GLU A N 1
ATOM 621 C CA . GLU A 1 83 ? 4.480 -10.565 4.121 1.00 91.06 83 GLU A CA 1
ATOM 622 C C . GLU A 1 83 ? 4.370 -10.151 5.593 1.00 91.06 83 GLU A C 1
ATOM 624 O O . GLU A 1 83 ? 3.522 -10.673 6.319 1.00 91.06 83 GLU A O 1
ATOM 629 N N . GLU A 1 84 ? 5.220 -9.222 6.042 1.00 93.50 84 GLU A N 1
ATOM 630 C CA . GLU A 1 84 ? 5.140 -8.640 7.384 1.00 93.50 84 GLU A CA 1
ATOM 631 C C . GLU A 1 84 ? 3.836 -7.837 7.530 1.00 93.50 84 GLU A C 1
ATOM 633 O O . GLU A 1 84 ? 3.121 -8.014 8.518 1.00 93.50 84 GLU A O 1
ATOM 638 N N . LEU A 1 85 ? 3.472 -7.035 6.521 1.00 93.88 85 LEU A N 1
ATOM 639 C CA . LEU A 1 85 ? 2.252 -6.221 6.535 1.00 93.88 85 LEU A CA 1
ATOM 640 C C . LEU A 1 85 ? 0.965 -7.052 6.572 1.00 93.88 85 LEU A C 1
ATOM 642 O O . LEU A 1 85 ? 0.045 -6.702 7.306 1.00 93.88 85 LEU A O 1
ATOM 646 N N . ILE A 1 86 ? 0.891 -8.170 5.841 1.00 91.62 86 ILE A N 1
ATOM 647 C CA . ILE A 1 86 ? -0.297 -9.048 5.805 1.00 91.62 86 ILE A CA 1
ATOM 648 C C . ILE A 1 86 ? -0.656 -9.595 7.199 1.00 91.62 86 ILE A C 1
ATOM 650 O O . ILE A 1 86 ? -1.807 -9.948 7.455 1.00 91.62 86 ILE A O 1
ATOM 654 N N . ARG A 1 87 ? 0.304 -9.651 8.129 1.00 91.69 87 ARG A N 1
ATOM 655 C CA . ARG A 1 87 ? 0.080 -10.132 9.502 1.00 91.69 87 ARG A CA 1
ATOM 656 C C . ARG A 1 87 ? -0.538 -9.079 10.423 1.00 91.69 87 ARG A C 1
ATOM 658 O O . ARG A 1 87 ? -0.896 -9.406 11.552 1.00 91.69 87 ARG A O 1
ATOM 665 N N . CYS A 1 88 ? -0.652 -7.832 9.977 1.00 94.06 88 CYS A N 1
ATOM 666 C CA . CYS A 1 88 ? -1.205 -6.754 10.780 1.00 94.06 88 CYS A CA 1
ATOM 667 C C . CYS A 1 88 ? -2.735 -6.826 10.903 1.00 94.06 88 CYS A C 1
ATOM 669 O O . CYS A 1 88 ? -3.446 -7.359 10.051 1.00 94.06 88 CYS A O 1
ATOM 671 N N . GLU A 1 89 ? -3.254 -6.185 11.951 1.00 92.56 89 GLU A N 1
ATOM 672 C CA . GLU A 1 89 ? -4.678 -6.166 12.316 1.00 92.56 89 GLU A CA 1
ATOM 673 C C . GLU A 1 89 ? -5.614 -5.556 11.260 1.00 92.56 89 GLU A C 1
ATOM 675 O O . GLU A 1 89 ? -6.832 -5.732 11.346 1.00 92.56 89 GLU A O 1
ATOM 680 N N . LEU A 1 90 ? -5.070 -4.831 10.276 1.00 94.25 90 LEU A N 1
ATOM 681 C CA . LEU A 1 90 ? -5.830 -4.334 9.129 1.00 94.25 90 LEU A CA 1
ATOM 682 C C . LEU A 1 90 ? -6.307 -5.479 8.223 1.00 94.25 90 LEU A C 1
ATOM 684 O O . LEU A 1 90 ? -7.436 -5.449 7.746 1.00 94.25 90 LEU A O 1
ATOM 688 N N . PHE A 1 91 ? -5.464 -6.492 8.011 1.00 91.94 91 PHE A N 1
ATOM 689 C CA . PHE A 1 91 ? -5.734 -7.605 7.092 1.00 91.94 91 PHE A CA 1
ATOM 690 C C . PHE A 1 91 ? -6.266 -8.852 7.806 1.00 91.94 91 PHE A C 1
ATOM 692 O O . PHE A 1 91 ? -6.617 -9.852 7.174 1.00 91.94 91 PHE A O 1
ATOM 699 N N . ARG A 1 92 ? -6.353 -8.808 9.137 1.00 89.88 92 ARG A N 1
ATOM 700 C CA . ARG A 1 92 ? -6.847 -9.921 9.940 1.00 89.88 92 ARG A CA 1
ATOM 701 C C . ARG A 1 92 ? -8.328 -10.179 9.657 1.00 89.88 92 ARG A C 1
ATOM 703 O O . ARG A 1 92 ? -9.159 -9.285 9.767 1.00 89.88 92 ARG A O 1
ATOM 710 N N . GLY A 1 93 ? -8.657 -11.431 9.342 1.00 82.38 93 GLY A N 1
ATOM 711 C CA . GLY A 1 93 ? -10.038 -11.856 9.084 1.00 82.38 93 GLY A CA 1
ATOM 712 C C . GLY A 1 93 ? -10.574 -11.466 7.704 1.00 82.38 93 GLY A C 1
ATOM 713 O O . GLY A 1 93 ? -11.754 -11.679 7.442 1.00 82.38 93 GLY A O 1
ATOM 714 N N . VAL A 1 94 ? -9.730 -10.931 6.814 1.00 85.00 94 VAL A N 1
ATOM 715 C CA . VAL A 1 94 ? -10.103 -10.708 5.415 1.00 85.00 94 VAL A CA 1
ATOM 716 C C . VAL A 1 94 ? -10.173 -12.058 4.706 1.00 85.00 94 VAL A C 1
ATOM 718 O O . VAL A 1 94 ? -9.166 -12.741 4.514 1.00 85.00 94 VAL A O 1
ATOM 721 N N . GLU A 1 95 ? -11.379 -12.454 4.312 1.00 81.06 95 GLU A N 1
ATOM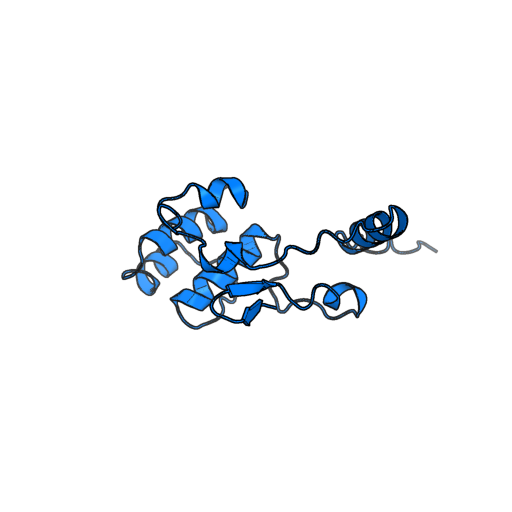 722 C CA . GLU A 1 95 ? -11.589 -13.655 3.514 1.00 81.06 95 GLU A CA 1
ATOM 723 C C . GLU A 1 95 ? -11.537 -13.324 2.024 1.00 81.06 95 GLU A C 1
ATOM 725 O O . GLU A 1 95 ? -12.380 -12.608 1.498 1.00 81.06 95 GLU A O 1
ATOM 730 N N . LEU A 1 96 ? -10.574 -13.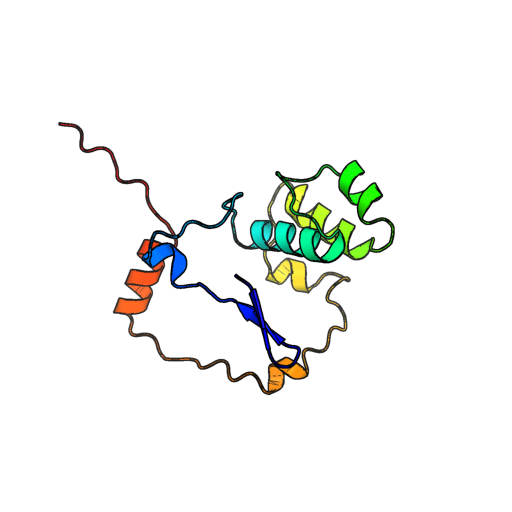906 1.317 1.00 79.81 96 LEU A N 1
ATOM 731 C CA . LEU A 1 96 ? -10.373 -13.695 -0.116 1.00 79.81 96 LEU A CA 1
ATOM 732 C C . LEU A 1 96 ? -11.212 -14.678 -0.953 1.00 79.81 96 LEU A C 1
ATOM 734 O O . LEU A 1 96 ? -10.681 -15.440 -1.764 1.00 79.81 96 LEU A O 1
ATOM 738 N N . ARG A 1 97 ? -12.528 -14.735 -0.710 1.00 81.25 97 ARG A N 1
ATOM 739 C CA . ARG A 1 97 ? -13.426 -15.721 -1.348 1.00 81.25 97 ARG A CA 1
ATOM 740 C C . ARG A 1 97 ? -13.454 -15.555 -2.863 1.00 81.25 97 ARG A C 1
ATOM 742 O O . ARG A 1 97 ? -13.357 -16.539 -3.592 1.00 81.25 97 ARG A O 1
ATOM 749 N N . GLU A 1 98 ? -13.507 -14.313 -3.315 1.00 78.56 98 GLU A N 1
ATOM 750 C CA . GLU A 1 98 ? -13.559 -13.900 -4.713 1.00 78.56 98 GLU A CA 1
ATOM 751 C C . GLU A 1 98 ? -12.262 -14.257 -5.458 1.00 78.56 98 GLU A C 1
ATOM 753 O O . GLU A 1 98 ? -12.279 -14.503 -6.664 1.00 78.56 98 GLU A O 1
ATOM 758 N N . LEU A 1 99 ? -11.139 -14.388 -4.740 1.00 72.00 99 LEU A N 1
ATOM 759 C CA . LEU A 1 99 ? -9.869 -14.843 -5.309 1.00 72.00 99 LEU A CA 1
ATOM 760 C C . LEU A 1 99 ? -9.798 -16.361 -5.518 1.00 72.00 99 LEU A C 1
ATOM 762 O O . LEU A 1 99 ? -8.984 -16.808 -6.318 1.00 72.00 99 LEU A O 1
ATOM 766 N N . ARG A 1 100 ? -10.660 -17.171 -4.887 1.00 72.56 100 ARG A N 1
ATOM 767 C CA . ARG A 1 100 ? -10.638 -18.641 -5.061 1.00 72.56 100 ARG A CA 1
ATOM 768 C C . ARG A 1 100 ? -10.968 -19.081 -6.490 1.00 72.56 100 ARG A C 1
ATOM 770 O O . ARG A 1 100 ? -10.526 -20.142 -6.914 1.00 72.56 100 ARG A O 1
ATOM 777 N N . GLY A 1 101 ? -11.742 -18.275 -7.220 1.00 64.50 101 GLY A N 1
ATOM 778 C CA . GLY A 1 101 ? -12.053 -18.483 -8.639 1.00 64.50 101 GLY A CA 1
ATOM 779 C C . GLY A 1 101 ? -11.128 -17.721 -9.591 1.00 64.50 101 GLY A C 1
ATOM 780 O O . GLY A 1 101 ? -11.238 -17.873 -10.806 1.00 64.50 101 GLY A O 1
ATOM 781 N N . ALA A 1 102 ? -10.220 -16.891 -9.070 1.00 62.97 102 ALA A N 1
ATOM 782 C CA . ALA A 1 102 ? -9.227 -16.227 -9.890 1.00 62.97 102 ALA A CA 1
ATOM 783 C C . ALA A 1 102 ? -8.160 -17.259 -10.265 1.00 62.97 102 ALA A C 1
ATOM 785 O O . ALA A 1 102 ? -7.259 -17.539 -9.481 1.00 62.97 102 ALA A O 1
ATOM 786 N N . SER A 1 103 ? -8.252 -17.831 -11.467 1.00 55.03 103 SER A N 1
ATOM 787 C CA . SER A 1 103 ? -7.152 -18.612 -12.027 1.00 55.03 103 SER A CA 1
ATOM 788 C C . SER A 1 103 ? -5.900 -17.736 -12.052 1.00 55.03 103 SER A C 1
ATOM 790 O O . SER A 1 103 ? -5.774 -16.837 -12.883 1.00 55.03 103 SER A O 1
ATOM 792 N N . ILE A 1 104 ? -4.977 -17.978 -11.120 1.00 57.44 104 ILE A N 1
ATOM 793 C CA . ILE A 1 104 ? -3.592 -17.555 -11.272 1.00 57.44 104 ILE A CA 1
ATOM 794 C C . ILE A 1 104 ? -3.076 -18.458 -12.380 1.00 57.44 104 ILE A C 1
ATOM 796 O O . ILE A 1 104 ? -2.724 -19.610 -12.137 1.00 57.44 104 ILE A O 1
ATOM 800 N N . VAL A 1 105 ? -3.153 -17.987 -13.623 1.00 51.50 105 VAL A N 1
ATOM 801 C CA . VAL A 1 105 ? -2.534 -18.694 -14.737 1.00 51.50 105 VAL A CA 1
ATOM 802 C C . VAL A 1 105 ? -1.038 -18.664 -14.451 1.00 51.50 105 VAL A C 1
ATOM 804 O O . VAL A 1 105 ? -0.364 -17.672 -14.712 1.00 51.50 105 VAL A O 1
ATOM 807 N N . GLN A 1 106 ? -0.523 -19.735 -13.852 1.00 53.12 106 GLN A N 1
ATOM 808 C CA . GLN A 1 106 ? 0.903 -20.001 -13.837 1.00 53.12 106 GLN A CA 1
ATOM 809 C C . GLN A 1 106 ? 1.263 -20.406 -15.259 1.00 53.12 106 GLN A C 1
ATOM 811 O O . GLN A 1 106 ? 1.255 -21.583 -15.609 1.00 53.12 106 GLN A O 1
ATOM 816 N N . VAL A 1 107 ? 1.486 -19.412 -16.115 1.00 59.72 107 VAL A N 1
ATOM 817 C CA . VAL A 1 107 ? 2.155 -19.662 -17.384 1.00 59.72 107 VAL A CA 1
ATOM 818 C C . VAL A 1 107 ? 3.594 -20.006 -17.008 1.00 59.72 107 VAL A C 1
ATOM 820 O O . VAL A 1 107 ? 4.246 -19.164 -16.390 1.00 59.72 107 VAL A O 1
ATOM 823 N N . PRO A 1 108 ? 4.105 -21.212 -17.311 1.00 60.44 108 PRO A N 1
ATOM 824 C CA . PRO A 1 108 ? 5.529 -21.468 -17.184 1.00 60.44 108 PRO A CA 1
ATOM 825 C C . PRO A 1 108 ? 6.247 -20.522 -18.149 1.00 60.44 108 PRO A C 1
ATOM 827 O O . PRO A 1 108 ? 6.222 -20.712 -19.364 1.00 60.44 108 PRO A O 1
ATOM 830 N N . SER A 1 109 ? 6.817 -19.446 -17.613 1.00 70.62 109 SER A N 1
ATOM 831 C CA . SER A 1 109 ? 7.629 -18.51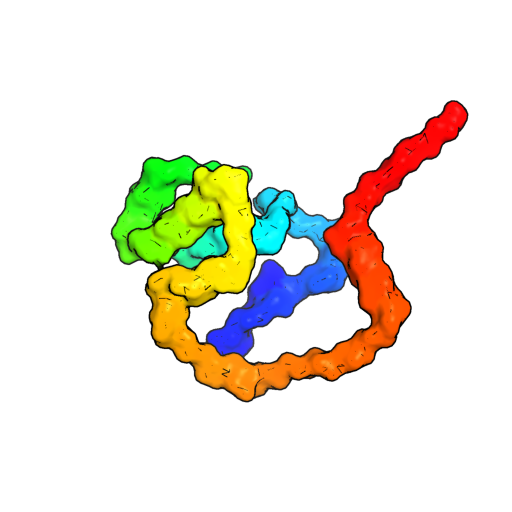1 -18.376 1.00 70.62 109 SER A CA 1
ATOM 832 C C . SER A 1 109 ? 8.967 -19.184 -18.692 1.00 70.62 109 SER A C 1
ATOM 834 O O . SER A 1 109 ? 9.628 -19.675 -17.772 1.00 70.62 109 SER A O 1
ATOM 836 N N . PRO A 1 110 ? 9.386 -19.229 -19.969 1.00 81.44 110 PRO A N 1
ATOM 837 C CA . PRO A 1 110 ? 10.700 -19.736 -20.332 1.00 81.44 110 PRO A CA 1
ATOM 838 C C . PRO A 1 110 ? 11.810 -19.008 -19.552 1.00 81.44 110 PRO A C 1
ATOM 840 O O . PRO A 1 110 ? 11.666 -17.810 -19.275 1.00 81.44 110 PRO A O 1
ATOM 843 N N . PRO A 1 111 ? 12.915 -19.688 -19.200 1.00 77.06 111 PRO A N 1
ATOM 844 C CA . PRO A 1 111 ? 14.018 -19.098 -18.438 1.00 77.06 111 PRO A CA 1
ATOM 845 C C . PRO A 1 111 ? 14.554 -17.797 -19.046 1.00 77.06 111 PRO A C 1
ATOM 847 O O . PRO A 1 111 ? 14.942 -16.885 -18.321 1.00 77.06 111 PRO A O 1
ATOM 850 N N . GLU A 1 112 ? 14.537 -17.691 -20.372 1.00 78.94 112 GLU A N 1
ATOM 851 C CA . GLU A 1 112 ? 15.000 -16.530 -21.129 1.00 78.94 112 GLU A CA 1
ATOM 852 C C . GLU A 1 112 ? 14.091 -15.316 -20.908 1.00 78.94 112 GLU A C 1
ATOM 854 O O . GLU A 1 112 ? 14.566 -14.187 -20.788 1.00 78.94 112 GLU A O 1
ATOM 859 N N . VAL A 1 113 ? 12.778 -15.548 -20.796 1.00 74.94 113 VAL A N 1
ATOM 860 C CA . VAL A 1 113 ? 11.805 -14.496 -20.484 1.00 74.94 113 VAL A CA 1
ATOM 861 C C . VAL A 1 113 ? 12.024 -14.004 -19.058 1.00 74.94 113 VAL A C 1
ATOM 863 O O . VAL A 1 113 ? 12.070 -12.799 -18.842 1.00 74.94 113 VAL A O 1
ATOM 866 N N . MET A 1 114 ? 12.232 -14.906 -18.094 1.00 75.38 114 MET A N 1
ATOM 867 C CA . MET A 1 114 ? 12.499 -14.525 -16.700 1.00 75.38 114 MET A CA 1
ATOM 868 C C . MET A 1 114 ? 13.785 -13.700 -16.560 1.00 75.38 114 MET A C 1
ATOM 870 O O . MET A 1 114 ? 13.781 -12.685 -15.868 1.00 75.38 114 MET A O 1
ATOM 874 N N . GLN A 1 115 ? 14.851 -14.071 -17.276 1.00 74.00 115 GLN A N 1
ATOM 875 C CA . GLN A 1 115 ? 16.098 -13.298 -17.310 1.00 74.00 115 GLN A CA 1
ATOM 876 C C . GLN A 1 115 ? 15.888 -11.891 -17.884 1.00 74.00 115 GLN A C 1
ATOM 878 O O . GLN A 1 115 ? 16.408 -10.918 -17.342 1.00 74.00 115 GLN A O 1
ATOM 883 N N . LEU A 1 116 ? 15.097 -11.764 -18.955 1.00 73.19 116 LEU A N 1
ATOM 884 C CA . LEU A 1 116 ? 14.764 -10.462 -19.532 1.00 73.19 116 LEU A CA 1
ATOM 885 C C . LEU A 1 116 ? 13.942 -9.602 -18.557 1.00 73.19 116 LEU A C 1
ATOM 887 O O . LEU A 1 116 ? 14.197 -8.405 -18.429 1.00 73.19 116 LEU A O 1
ATOM 891 N N . LEU A 1 117 ? 12.976 -10.206 -17.855 1.00 66.50 117 LEU A N 1
ATOM 892 C CA . LEU A 1 117 ? 12.176 -9.514 -16.843 1.00 66.50 117 LEU A CA 1
ATOM 893 C C . LEU A 1 117 ? 13.056 -8.987 -15.698 1.00 66.50 117 LEU A C 1
ATOM 895 O O . LEU A 1 117 ? 12.852 -7.854 -15.268 1.00 66.50 117 LEU A O 1
ATOM 899 N N . ASP A 1 118 ? 14.053 -9.753 -15.245 1.00 69.88 118 ASP A N 1
ATOM 900 C CA . ASP A 1 118 ? 14.982 -9.326 -14.188 1.00 69.88 118 ASP A CA 1
ATOM 901 C C . ASP A 1 118 ? 15.862 -8.143 -14.618 1.00 69.88 118 ASP A C 1
ATOM 903 O O . ASP A 1 118 ? 16.035 -7.196 -13.849 1.00 69.88 118 ASP A O 1
ATOM 907 N N . VAL A 1 119 ? 16.349 -8.133 -15.865 1.00 69.12 119 VAL A N 1
ATOM 908 C CA . VAL A 1 119 ? 17.119 -7.001 -16.418 1.00 69.12 119 VAL A CA 1
ATOM 909 C C . VAL A 1 119 ? 16.299 -5.708 -16.414 1.00 69.12 119 VAL A C 1
ATOM 911 O O . VAL A 1 119 ? 16.831 -4.637 -16.133 1.00 69.12 119 VAL A O 1
ATOM 914 N N . VAL A 1 120 ? 14.997 -5.792 -16.694 1.00 58.66 120 VAL A N 1
ATOM 915 C CA . VAL A 1 120 ? 14.110 -4.618 -16.735 1.00 58.66 120 VAL A CA 1
ATOM 916 C C . VAL A 1 120 ? 13.606 -4.218 -15.345 1.00 58.66 120 VAL A C 1
ATOM 918 O O . VAL A 1 120 ? 13.326 -3.044 -15.104 1.00 58.66 120 VAL A O 1
ATOM 921 N N . ARG A 1 121 ? 13.534 -5.162 -14.399 1.00 63.34 121 ARG A N 1
ATOM 922 C CA . ARG A 1 121 ? 13.107 -4.913 -13.013 1.00 63.34 121 ARG A CA 1
ATOM 923 C C . ARG A 1 121 ? 14.056 -3.986 -12.259 1.00 63.34 121 ARG A C 1
ATOM 925 O O . ARG A 1 121 ? 13.616 -3.212 -11.412 1.00 63.34 121 ARG A O 1
ATOM 932 N N . THR A 1 122 ? 15.341 -4.046 -12.582 1.00 50.75 122 THR A N 1
ATOM 933 C CA . THR A 1 122 ? 16.365 -3.132 -12.074 1.00 50.75 122 THR A CA 1
ATOM 934 C C . THR A 1 122 ? 16.991 -2.387 -13.242 1.00 50.75 122 THR A C 1
ATOM 936 O O . THR A 1 122 ? 17.991 -2.861 -13.780 1.00 50.75 122 THR A O 1
ATOM 939 N N . PRO A 1 123 ? 16.444 -1.227 -13.649 1.00 51.97 123 PRO A N 1
ATOM 940 C CA . PRO A 1 123 ? 17.095 -0.402 -14.652 1.00 51.97 123 PRO A CA 1
ATOM 941 C C . PRO A 1 123 ? 18.423 0.092 -14.068 1.00 51.97 123 PRO A C 1
ATOM 943 O O . PRO A 1 123 ? 18.461 1.039 -13.281 1.00 51.97 123 PRO A O 1
ATOM 946 N N . SER A 1 124 ? 19.528 -0.571 -14.407 1.00 52.88 124 SER A N 1
ATOM 947 C CA . SER A 1 124 ? 20.848 -0.005 -14.180 1.00 52.88 124 SER A CA 1
ATOM 948 C C . SER A 1 124 ? 20.975 1.217 -15.086 1.00 52.88 124 SER A C 1
ATOM 950 O O . SER A 1 124 ? 20.753 1.145 -16.296 1.00 52.88 124 SER A O 1
ATOM 952 N N . LEU A 1 125 ? 21.278 2.373 -14.488 1.00 48.22 125 LEU A N 1
ATOM 953 C CA . LEU A 1 125 ? 21.634 3.564 -15.254 1.00 48.22 125 LEU A CA 1
ATOM 954 C C . LEU A 1 125 ? 22.793 3.182 -16.186 1.00 48.22 125 LEU A C 1
ATOM 956 O O . LEU A 1 125 ? 23.786 2.638 -15.693 1.00 48.22 125 LEU A O 1
ATOM 960 N N . PRO A 1 126 ? 22.694 3.430 -17.505 1.00 46.59 126 PRO A N 1
ATOM 961 C CA . PRO A 1 126 ? 23.797 3.146 -18.404 1.00 46.59 126 PRO A CA 1
ATOM 962 C C . PRO A 1 126 ? 25.013 3.942 -17.934 1.00 46.59 126 PRO A C 1
ATOM 964 O O . PRO A 1 126 ? 24.963 5.169 -17.822 1.00 46.59 126 PRO A O 1
ATOM 967 N N . THR A 1 127 ? 26.098 3.234 -17.622 1.00 50.09 127 THR A N 1
ATOM 968 C CA . THR A 1 127 ? 27.381 3.847 -17.288 1.00 50.09 127 THR A CA 1
ATOM 969 C C . THR A 1 127 ? 27.765 4.766 -18.447 1.00 50.09 127 THR A C 1
ATOM 971 O O . THR A 1 127 ? 27.778 4.299 -19.592 1.00 50.09 127 THR A O 1
ATOM 974 N N . PRO A 1 128 ? 28.045 6.061 -18.214 1.00 49.38 128 PRO A N 1
ATOM 975 C CA . PRO A 1 128 ? 28.465 6.936 -19.293 1.00 49.38 128 PRO A CA 1
ATOM 976 C C . PRO A 1 128 ? 29.733 6.349 -19.913 1.00 49.38 128 PRO A C 1
ATOM 978 O O . PRO A 1 128 ? 30.705 6.067 -19.210 1.00 49.38 128 PRO A O 1
ATOM 981 N N . LEU A 1 129 ? 29.700 6.130 -21.228 1.00 45.41 129 LEU A N 1
ATOM 982 C CA . LEU A 1 129 ? 30.881 5.760 -21.996 1.00 45.41 129 LEU A CA 1
ATOM 983 C C . LEU A 1 129 ? 31.874 6.919 -21.877 1.00 45.41 129 LEU A C 1
ATOM 985 O O . LEU A 1 129 ? 31.726 7.942 -22.546 1.00 45.41 129 LEU A O 1
ATOM 989 N N . LEU A 1 130 ? 32.852 6.773 -20.981 1.00 49.50 130 LEU A N 1
ATOM 990 C CA . LEU A 1 130 ? 34.045 7.609 -20.968 1.00 49.50 130 LEU A CA 1
ATOM 991 C C . LEU A 1 130 ? 34.730 7.415 -22.327 1.00 49.50 130 LEU A C 1
ATOM 993 O O . LEU A 1 130 ? 35.169 6.311 -22.650 1.00 49.50 130 LEU A O 1
ATOM 997 N N . ARG A 1 131 ? 34.710 8.477 -23.137 1.00 44.53 131 ARG A N 1
ATOM 998 C CA . ARG A 1 131 ? 35.507 8.609 -24.360 1.00 44.53 131 ARG A CA 1
ATOM 999 C C . ARG A 1 131 ? 36.952 8.927 -24.017 1.00 44.53 131 ARG A C 1
ATOM 1001 O O . ARG A 1 131 ? 37.154 9.689 -23.045 1.00 44.53 131 ARG A O 1
#

Organism: Dendroctonus ponderosae (NCBI:txid77166)

Foldseek 3Di:
DWDADPNDIDDDCLCCLVVVNDDDPPPDPPLLVVLQVLCCVQQVDGDPDQDDLVRLCVRCVVPVQNSVSSCQQRVDPDHDDPVVSCPGPVNPPDDPPVCVPVPPPPPVDPPVRVVVSVCSVDPDDPDPPDD

pLDDT: mean 82.46, std 14.85, range [44.53, 96.94]

Secondary structure (DSSP, 8-state):
-EEEETTEEEE--TTGGGGT-PPSSP---HHHHHHHHHHHHHHSS--SSPPPHHHHHHHTTT-HHHHHHHHHHHTSSSPPPHHHHHTSTTTTT---TGGGG---------HHHHHHHHHHHS-PPPPP---

Radius of gyration: 17.87 Å; chains: 1; bounding box: 51×36×37 Å

Sequence (131 aa):
NVIIQNGVARLAGLENPFLGLLPKGPAAPETLAFGYLLFEMTAGYELPGPPSPAHLQLELERTPKVADILGLIFQSTRTPTLEELIRCELFRGVELRELRGASIVQVPSPPEVMQLLDVVRTPSLPTPLLR